Protein AF-A0AAW5PBP7-F1 (afdb_monomer_lite)

Secondary structure (DSSP, 8-state):
-----S---TT-------HHHHHHHHHHHHHHHHHHTS-SEETTEE-HHHHHHHHHHHHHHHHHHHHHHHHHHHHHHHHHHHHS--

Structure (mmCIF, N/CA/C/O backbone):
data_AF-A0AAW5PBP7-F1
#
_entry.id   AF-A0AAW5PBP7-F1
#
loop_
_atom_site.group_PDB
_atom_site.id
_atom_site.type_symbol
_atom_site.label_atom_id
_atom_site.label_alt_id
_atom_site.label_comp_id
_atom_site.label_asym_id
_atom_site.label_entity_id
_atom_site.label_seq_id
_atom_site.pdbx_PDB_ins_code
_atom_site.Cartn_x
_atom_site.Cartn_y
_atom_site.Cartn_z
_atom_site.occupancy
_atom_site.B_iso_or_equiv
_atom_site.auth_seq_id
_atom_site.auth_comp_id
_atom_site.auth_asym_id
_atom_site.auth_atom_id
_atom_site.pdbx_PDB_model_num
ATOM 1 N N . MET A 1 1 ? -2.263 20.867 -0.016 1.00 34.62 1 MET A N 1
ATOM 2 C CA . MET A 1 1 ? -3.572 20.186 -0.075 1.00 34.62 1 MET A CA 1
ATOM 3 C C . MET A 1 1 ? -3.373 18.741 0.371 1.00 34.62 1 MET A C 1
ATOM 5 O O . MET A 1 1 ? -3.151 17.872 -0.463 1.00 34.62 1 MET A O 1
ATOM 9 N N . GLY A 1 2 ? -3.282 18.520 1.686 1.00 42.12 2 GLY A N 1
ATOM 10 C CA . GLY A 1 2 ? -3.100 17.193 2.283 1.00 42.12 2 GLY A CA 1
ATOM 11 C C . GLY A 1 2 ? -4.463 16.584 2.581 1.00 42.12 2 GLY A C 1
ATOM 12 O O . GLY A 1 2 ? -5.379 17.304 2.960 1.00 42.12 2 GLY A O 1
ATOM 13 N N . ILE A 1 3 ? -4.620 15.285 2.349 1.00 43.41 3 ILE A N 1
ATOM 14 C CA . ILE A 1 3 ? -5.866 14.570 2.624 1.00 43.41 3 ILE A CA 1
ATOM 15 C C . ILE A 1 3 ? -6.000 14.505 4.154 1.00 43.41 3 ILE A C 1
ATOM 17 O O . ILE A 1 3 ? -5.407 13.644 4.790 1.00 43.41 3 ILE A O 1
ATOM 21 N N . GLU A 1 4 ? -6.711 15.465 4.750 1.00 46.94 4 GLU A N 1
ATOM 22 C CA . GLU A 1 4 ? -6.802 15.644 6.211 1.00 46.94 4 GLU A CA 1
ATOM 23 C C . GLU A 1 4 ? -7.543 14.513 6.937 1.00 46.94 4 GLU A C 1
ATOM 25 O O . GLU A 1 4 ? -7.474 14.406 8.161 1.00 46.94 4 GLU A O 1
ATOM 30 N N . SER A 1 5 ? -8.245 13.639 6.218 1.00 44.78 5 SER A N 1
ATOM 31 C CA . SER A 1 5 ? -8.843 12.452 6.818 1.00 44.78 5 SER A CA 1
ATOM 32 C C . SER A 1 5 ? -9.087 11.365 5.778 1.00 44.78 5 SER A C 1
ATOM 34 O O . SER A 1 5 ? -9.578 11.607 4.679 1.00 44.78 5 SER A O 1
ATOM 36 N N . LEU A 1 6 ? -8.720 10.141 6.141 1.00 50.91 6 LEU A N 1
ATOM 37 C CA . LEU A 1 6 ? -8.941 8.943 5.335 1.00 50.91 6 LEU A CA 1
ATOM 38 C C . LEU A 1 6 ? -10.411 8.495 5.387 1.00 50.91 6 LEU A C 1
ATOM 40 O O . LEU A 1 6 ? -10.932 7.930 4.429 1.00 50.91 6 LEU A O 1
ATOM 44 N N . VAL A 1 7 ? -11.066 8.753 6.521 1.00 47.94 7 VAL A N 1
ATOM 45 C CA . VAL A 1 7 ? -12.486 8.525 6.790 1.00 47.94 7 VAL A CA 1
ATOM 46 C C . VAL A 1 7 ? -12.890 9.545 7.8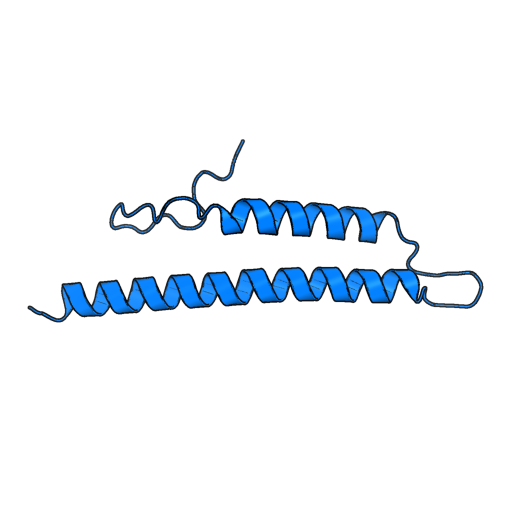57 1.00 47.94 7 VAL A C 1
ATOM 48 O O . VAL A 1 7 ? -12.281 9.579 8.924 1.00 47.94 7 VAL A O 1
ATOM 51 N N . THR A 1 8 ? -13.888 10.383 7.580 1.00 44.12 8 THR A N 1
ATOM 52 C CA . THR A 1 8 ? -14.580 11.154 8.624 1.00 44.12 8 THR A CA 1
ATOM 53 C C . THR A 1 8 ? -15.841 10.374 8.971 1.00 44.12 8 THR A C 1
ATOM 55 O O . THR A 1 8 ? -16.746 10.278 8.146 1.00 44.12 8 THR A O 1
ATOM 58 N N . LEU A 1 9 ? -15.874 9.747 10.147 1.00 50.22 9 LEU A N 1
ATOM 59 C CA . LEU A 1 9 ? -17.098 9.151 10.681 1.00 50.22 9 LEU A CA 1
ATOM 60 C C . LEU A 1 9 ? -18.043 10.270 11.130 1.00 50.22 9 LEU A C 1
ATOM 62 O O . LEU A 1 9 ? -17.603 11.281 11.679 1.00 50.22 9 LEU A O 1
ATOM 66 N N . SER A 1 10 ? -19.347 10.071 10.939 1.00 44.22 10 SER A N 1
ATOM 67 C CA . SER A 1 10 ? -20.413 10.994 11.360 1.00 44.22 10 SER A CA 1
ATOM 68 C C . SER A 1 10 ? -20.481 11.227 12.879 1.00 44.22 10 SER A C 1
ATOM 70 O O . SER A 1 10 ? -21.185 12.127 13.321 1.00 44.22 10 SER A O 1
ATOM 72 N N . THR A 1 11 ? -19.724 10.467 13.676 1.00 48.62 11 THR A N 1
ATOM 73 C CA . THR A 1 11 ? -19.594 10.595 15.137 1.00 48.62 11 THR A CA 1
ATOM 74 C C . THR A 1 11 ? -18.522 11.596 15.585 1.00 48.62 11 THR A C 1
ATOM 76 O O . THR A 1 11 ? -18.325 11.784 16.781 1.00 48.62 11 THR A O 1
ATOM 79 N N . GLY A 1 12 ? -17.793 12.234 14.661 1.00 42.53 12 GLY A N 1
ATOM 80 C CA . GLY A 1 12 ? -16.717 13.173 15.004 1.00 42.53 12 GLY A CA 1
ATOM 81 C C . GLY A 1 12 ? -15.421 12.504 15.484 1.00 42.53 12 GLY A C 1
ATOM 82 O O . GLY A 1 12 ? -14.415 13.194 15.665 1.00 42.53 12 GLY A O 1
ATOM 83 N N . GLU A 1 13 ? -15.388 11.169 15.612 1.00 42.09 13 GLU A N 1
ATOM 84 C CA . GLU A 1 13 ? -14.145 10.422 15.798 1.00 42.09 13 GLU A CA 1
ATOM 85 C C . GLU A 1 13 ? -13.323 10.477 14.508 1.00 42.09 13 GLU A C 1
ATOM 87 O O . GLU A 1 13 ? -13.411 9.637 13.609 1.00 42.09 13 GLU A O 1
ATOM 92 N N . LYS A 1 14 ? -12.458 11.489 14.439 1.00 45.12 14 LYS A N 1
ATOM 93 C CA . LYS A 1 14 ? -11.236 11.415 13.651 1.00 45.12 14 LYS A CA 1
ATOM 94 C C . LYS A 1 14 ? -10.396 10.320 14.290 1.00 45.12 14 LYS A C 1
ATOM 96 O O . LYS A 1 14 ? -9.583 10.594 15.169 1.00 45.12 14 LYS A O 1
ATOM 101 N N . ALA A 1 15 ? -10.576 9.076 13.864 1.00 50.09 15 ALA A N 1
ATOM 102 C CA . ALA A 1 15 ? -9.494 8.118 13.979 1.00 50.09 15 ALA A CA 1
ATOM 103 C C . ALA A 1 15 ? -8.322 8.749 13.226 1.00 50.09 15 ALA A C 1
ATOM 105 O O . ALA A 1 15 ? -8.343 8.823 11.995 1.00 50.09 15 ALA A O 1
ATOM 106 N N . GLY A 1 16 ? -7.423 9.384 13.985 1.00 47.66 16 GLY A N 1
ATOM 107 C CA . GLY A 1 16 ? -6.462 10.344 13.456 1.00 47.66 16 GLY A CA 1
ATOM 108 C C . GLY A 1 16 ? -5.764 9.752 12.249 1.00 47.66 16 GLY A C 1
ATOM 109 O O . GLY A 1 16 ? -5.492 8.552 12.275 1.00 47.66 16 GLY A O 1
ATOM 110 N N . ASN A 1 17 ? -5.537 10.573 11.211 1.00 53.16 17 ASN A N 1
ATOM 111 C CA . ASN A 1 17 ? -4.910 10.151 9.960 1.00 53.16 17 ASN A CA 1
ATOM 112 C C . ASN A 1 17 ? -3.786 9.170 10.290 1.00 53.16 17 ASN A C 1
ATOM 114 O O . ASN A 1 17 ? -2.773 9.592 10.866 1.00 53.16 17 ASN A O 1
ATOM 118 N N . PRO A 1 18 ? -3.994 7.859 10.079 1.00 61.78 18 PRO A N 1
ATOM 119 C CA . PRO A 1 18 ? -3.081 6.929 10.680 1.00 61.78 18 PRO A CA 1
ATOM 120 C C . PRO A 1 18 ? -1.752 7.167 9.992 1.00 61.78 18 PRO A C 1
ATOM 122 O O . PRO A 1 18 ? -1.689 7.114 8.769 1.00 61.78 18 PRO A O 1
ATOM 125 N N . ARG A 1 19 ? -0.685 7.451 10.745 1.00 63.97 19 ARG A N 1
ATOM 126 C CA . ARG A 1 19 ? 0.647 7.710 10.163 1.00 63.97 19 ARG A CA 1
ATOM 127 C C . ARG A 1 19 ? 1.076 6.605 9.186 1.00 63.97 19 ARG A C 1
ATOM 129 O O . ARG A 1 19 ? 1.884 6.832 8.292 1.00 63.97 19 ARG A O 1
ATOM 136 N N . TRP A 1 20 ? 0.509 5.405 9.336 1.00 72.25 20 TRP A N 1
ATOM 137 C CA . TRP A 1 20 ? 0.675 4.310 8.392 1.00 72.25 20 TRP A CA 1
ATOM 138 C C . TRP A 1 20 ? 0.073 4.563 7.005 1.00 72.25 20 TRP A C 1
ATOM 140 O O . TRP A 1 20 ? 0.582 4.036 6.032 1.00 72.25 20 TRP A O 1
ATOM 150 N N . PHE A 1 21 ? -0.993 5.336 6.852 1.00 73.88 21 PHE A N 1
ATOM 151 C CA . PHE A 1 21 ? -1.578 5.570 5.538 1.00 73.88 21 PHE A CA 1
ATOM 152 C C . PHE A 1 21 ? -0.740 6.520 4.691 1.00 73.88 21 PHE A C 1
ATOM 154 O O . PHE A 1 21 ? -0.499 6.224 3.524 1.00 73.88 21 PHE A O 1
ATOM 161 N N . GLU A 1 22 ? -0.244 7.611 5.275 1.00 76.31 22 GLU A N 1
ATOM 162 C CA . GLU A 1 22 ? 0.632 8.557 4.573 1.00 76.31 22 GLU A CA 1
ATOM 163 C C . GLU A 1 22 ? 1.913 7.873 4.083 1.00 76.31 22 GLU A C 1
ATOM 165 O O . GLU A 1 22 ? 2.289 8.000 2.917 1.00 76.31 22 GLU A O 1
ATOM 170 N N . ASN A 1 23 ? 2.546 7.077 4.949 1.00 81.00 23 ASN A N 1
ATOM 171 C CA . ASN A 1 23 ? 3.743 6.310 4.607 1.00 81.00 23 ASN A CA 1
ATOM 172 C C . ASN A 1 23 ? 3.482 5.306 3.472 1.00 81.00 23 ASN A C 1
ATOM 174 O O . ASN A 1 23 ? 4.298 5.150 2.556 1.00 81.00 23 ASN A O 1
ATOM 178 N N . GLU A 1 24 ? 2.328 4.644 3.495 1.00 82.44 24 GLU A N 1
ATOM 179 C CA . GLU A 1 24 ? 1.976 3.615 2.526 1.00 82.44 24 GLU A CA 1
ATOM 180 C C . GLU A 1 24 ? 1.558 4.237 1.188 1.00 82.44 24 GLU A C 1
ATOM 182 O O . GLU A 1 24 ? 1.898 3.694 0.133 1.00 82.44 24 GLU A O 1
ATOM 187 N N . GLN A 1 25 ? 0.896 5.396 1.215 1.00 83.94 25 GLN A N 1
ATOM 188 C CA . GLN A 1 25 ? 0.607 6.204 0.032 1.00 83.94 25 GLN A CA 1
ATOM 189 C C . GLN A 1 25 ? 1.883 6.749 -0.608 1.00 83.94 25 GLN A C 1
ATOM 191 O O . GLN A 1 25 ? 2.041 6.660 -1.826 1.00 83.94 25 GLN A O 1
ATOM 196 N N . GLU A 1 26 ? 2.822 7.260 0.186 1.00 87.00 26 GLU A N 1
ATOM 197 C CA . GLU A 1 26 ? 4.108 7.740 -0.316 1.00 87.00 26 GLU A CA 1
ATOM 198 C C . GLU A 1 26 ? 4.907 6.590 -0.943 1.00 87.00 26 GLU A C 1
ATOM 200 O O . GLU A 1 26 ? 5.458 6.705 -2.042 1.00 87.00 26 GLU A O 1
ATOM 205 N N . ARG A 1 27 ? 4.896 5.416 -0.304 1.00 88.25 27 ARG A N 1
ATOM 206 C CA . ARG A 1 27 ? 5.476 4.201 -0.879 1.00 88.25 27 ARG A CA 1
ATOM 207 C C . ARG A 1 27 ? 4.787 3.807 -2.185 1.00 88.25 27 ARG A C 1
ATOM 209 O O . ARG A 1 27 ? 5.479 3.475 -3.148 1.00 88.25 27 ARG A O 1
ATOM 216 N N . LEU A 1 28 ? 3.457 3.853 -2.243 1.00 90.00 28 LEU A N 1
ATOM 217 C CA . LEU A 1 28 ? 2.702 3.562 -3.458 1.00 90.00 28 LEU A CA 1
ATOM 218 C C . LEU A 1 28 ? 3.089 4.521 -4.588 1.00 90.00 28 LEU A C 1
ATOM 220 O O . LEU A 1 28 ? 3.400 4.068 -5.690 1.00 90.00 28 LEU A O 1
ATOM 224 N N . ARG A 1 29 ? 3.150 5.823 -4.299 1.00 89.50 29 ARG A N 1
ATOM 225 C CA . ARG A 1 29 ? 3.549 6.865 -5.250 1.00 89.50 29 ARG A CA 1
ATOM 226 C C . ARG A 1 29 ? 4.945 6.604 -5.809 1.00 89.50 29 ARG A C 1
ATOM 228 O O . ARG A 1 29 ? 5.130 6.621 -7.026 1.00 89.50 29 ARG A O 1
ATOM 235 N N . ARG A 1 30 ? 5.919 6.292 -4.948 1.00 92.19 30 ARG A N 1
ATOM 236 C CA . ARG A 1 30 ? 7.291 5.953 -5.368 1.00 92.19 30 ARG A CA 1
ATOM 237 C C . ARG A 1 30 ? 7.325 4.724 -6.271 1.00 92.19 30 ARG A C 1
ATOM 239 O O . ARG A 1 30 ? 8.002 4.731 -7.298 1.00 92.19 30 ARG A O 1
ATOM 246 N N . GLU A 1 31 ? 6.605 3.664 -5.914 1.00 91.88 31 GLU A N 1
ATOM 247 C CA . GLU A 1 31 ? 6.583 2.430 -6.705 1.00 91.88 31 GLU A CA 1
ATOM 248 C C . GLU A 1 31 ? 5.838 2.602 -8.041 1.00 91.88 31 GLU A C 1
ATOM 250 O O . GLU A 1 31 ? 6.261 2.022 -9.046 1.00 91.88 31 GLU A O 1
ATOM 255 N N . GLN A 1 32 ? 4.797 3.439 -8.093 1.00 90.50 32 GLN A N 1
ATOM 256 C CA . GLN A 1 32 ? 4.125 3.828 -9.336 1.00 90.50 32 GLN A CA 1
ATOM 257 C C . GLN A 1 32 ? 5.023 4.694 -10.227 1.00 90.50 32 GLN A C 1
ATOM 259 O O . GLN A 1 32 ? 5.103 4.449 -11.429 1.00 90.50 32 GLN A O 1
ATOM 264 N N . GLN A 1 33 ? 5.772 5.644 -9.661 1.00 93.31 33 GLN A N 1
ATOM 265 C CA . GLN A 1 33 ? 6.718 6.455 -10.430 1.00 93.31 33 GLN A CA 1
ATOM 266 C C . GLN A 1 33 ? 7.836 5.590 -11.030 1.00 93.31 33 GLN A C 1
ATOM 268 O O . GLN A 1 33 ? 8.178 5.737 -12.204 1.00 93.31 33 GLN A O 1
ATOM 273 N N . LYS A 1 34 ? 8.362 4.625 -10.262 1.00 91.50 34 LYS A N 1
ATOM 274 C CA . LYS A 1 34 ? 9.306 3.616 -10.772 1.00 91.50 34 LYS A CA 1
ATOM 275 C C . LYS A 1 34 ? 8.694 2.759 -11.882 1.00 91.50 34 LYS A C 1
ATOM 277 O O . LYS A 1 34 ? 9.399 2.421 -12.826 1.00 91.50 34 LYS A O 1
ATOM 282 N N . LEU A 1 35 ? 7.414 2.394 -11.775 1.00 91.38 35 LEU A N 1
ATOM 283 C CA . LEU A 1 35 ? 6.708 1.634 -12.812 1.00 91.38 35 LEU A CA 1
ATOM 284 C C . LEU A 1 35 ? 6.547 2.449 -14.097 1.00 91.38 35 LEU A C 1
ATOM 286 O O . LEU A 1 35 ? 6.782 1.916 -15.175 1.00 91.38 35 LEU A O 1
ATOM 290 N N . SER A 1 36 ? 6.190 3.729 -13.978 1.00 89.69 36 SER A N 1
ATOM 291 C CA . SER A 1 36 ? 6.001 4.634 -15.117 1.00 89.69 36 SER A CA 1
ATOM 292 C C . SER A 1 36 ? 7.290 4.887 -15.896 1.00 89.69 36 SER A C 1
ATOM 294 O O . SER A 1 36 ? 7.231 5.121 -17.096 1.00 89.69 36 SER A O 1
ATOM 296 N N . ARG A 1 37 ? 8.445 4.849 -15.221 1.00 89.88 37 ARG A N 1
ATOM 297 C CA . ARG A 1 37 ? 9.767 5.003 -15.849 1.00 89.88 37 ARG A CA 1
ATOM 298 C C . ARG A 1 37 ? 10.289 3.717 -16.497 1.00 89.88 37 ARG A C 1
ATOM 300 O O . ARG A 1 37 ? 11.323 3.755 -17.150 1.00 89.88 37 ARG A O 1
ATOM 307 N N . LYS A 1 38 ? 9.637 2.570 -16.276 1.00 88.50 38 LYS A N 1
ATOM 308 C CA . LYS A 1 38 ? 10.041 1.286 -16.863 1.00 88.50 38 LYS A CA 1
ATOM 309 C C . LYS A 1 38 ? 9.284 1.045 -18.161 1.00 88.50 38 LYS A C 1
ATOM 311 O O . LYS A 1 38 ? 8.060 1.150 -18.200 1.00 88.50 38 LYS A O 1
ATOM 316 N N . GLU A 1 39 ? 10.006 0.632 -19.192 1.00 86.44 39 GLU A N 1
ATOM 317 C CA . GLU A 1 39 ? 9.407 0.256 -20.468 1.00 86.44 39 GLU A CA 1
ATOM 318 C C . GLU A 1 39 ? 8.610 -1.041 -20.341 1.00 86.44 39 GLU A C 1
ATOM 320 O O . GLU A 1 39 ? 9.085 -2.029 -19.781 1.00 86.44 39 GLU A O 1
ATOM 325 N N . LYS A 1 40 ? 7.383 -1.037 -20.873 1.00 83.00 40 LYS A N 1
ATOM 326 C CA . LYS A 1 40 ? 6.484 -2.203 -20.880 1.00 83.00 40 LYS A CA 1
ATOM 327 C C . LYS A 1 40 ? 6.972 -3.315 -21.810 1.00 83.00 40 LYS A C 1
ATOM 329 O O . LYS A 1 40 ? 6.690 -4.485 -21.557 1.00 83.00 40 LYS A O 1
ATOM 334 N N . LYS A 1 41 ? 7.688 -2.955 -22.872 1.00 83.12 41 LYS A N 1
ATOM 335 C CA . LYS A 1 41 ? 8.265 -3.864 -23.864 1.00 83.12 41 LYS A CA 1
ATOM 336 C C . LYS A 1 41 ? 9.767 -3.608 -23.938 1.00 83.12 41 LYS A C 1
ATOM 338 O O . LYS A 1 41 ? 10.172 -2.458 -23.851 1.00 83.12 41 L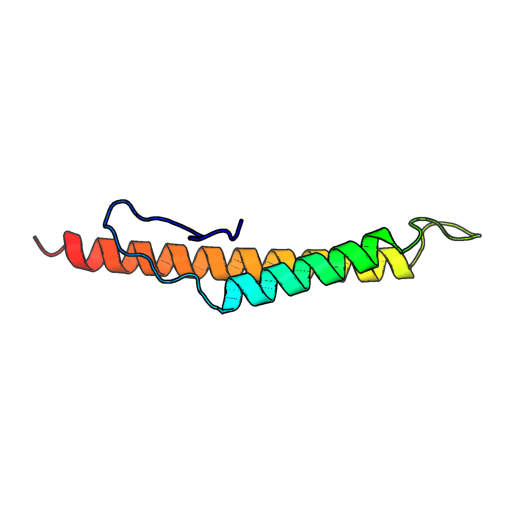YS A O 1
ATOM 343 N N . GLY A 1 42 ? 10.550 -4.674 -24.026 1.00 79.69 42 GLY A N 1
ATOM 344 C CA . GLY A 1 42 ? 11.964 -4.638 -24.382 1.00 79.69 42 GLY A CA 1
ATOM 345 C C . GLY A 1 42 ? 12.177 -5.079 -25.837 1.00 79.69 42 GLY A C 1
ATOM 346 O O . GLY A 1 42 ? 11.192 -5.236 -26.563 1.00 79.69 42 GLY A O 1
ATOM 347 N N . PRO A 1 43 ? 13.438 -5.317 -26.244 1.00 76.94 43 PRO A N 1
ATOM 348 C CA . PRO A 1 43 ? 13.808 -5.669 -27.620 1.00 76.94 43 PRO A CA 1
ATOM 349 C C . PRO A 1 43 ? 13.067 -6.899 -28.164 1.00 76.94 43 PRO A C 1
ATOM 351 O O . PRO A 1 43 ? 12.594 -6.877 -29.294 1.00 76.94 43 PRO A O 1
ATOM 354 N N . ASP A 1 44 ? 12.881 -7.921 -27.322 1.00 81.38 44 ASP A N 1
ATOM 355 C CA . ASP A 1 44 ? 12.378 -9.239 -27.738 1.00 81.38 44 ASP A CA 1
ATOM 356 C C . ASP A 1 44 ? 10.984 -9.583 -27.176 1.00 81.38 44 ASP A C 1
ATOM 358 O O . ASP A 1 44 ? 10.563 -10.739 -27.199 1.00 81.38 44 ASP A O 1
ATOM 362 N N . GLY A 1 45 ? 10.246 -8.609 -26.623 1.00 81.31 45 GLY A N 1
ATOM 363 C CA . GLY A 1 45 ? 8.908 -8.854 -26.064 1.00 81.31 45 GLY A CA 1
ATOM 364 C C . GLY A 1 45 ? 8.595 -8.085 -24.775 1.00 81.31 45 GLY A C 1
ATOM 365 O O . GLY A 1 45 ? 9.155 -7.015 -24.536 1.00 81.31 45 GLY A O 1
ATOM 366 N N . PRO A 1 46 ? 7.651 -8.552 -23.934 1.00 82.44 46 PRO A N 1
ATOM 367 C CA . PRO A 1 46 ? 7.288 -7.862 -22.698 1.00 82.44 46 PRO A CA 1
ATOM 368 C C . PRO A 1 46 ? 8.465 -7.792 -21.718 1.00 82.44 46 PRO A C 1
ATOM 370 O O . PRO A 1 46 ? 9.192 -8.756 -21.492 1.00 82.44 46 PRO A O 1
ATOM 373 N N . SER A 1 47 ? 8.648 -6.627 -21.099 1.00 88.50 47 SER A N 1
ATOM 374 C CA . SER A 1 47 ? 9.749 -6.402 -20.166 1.00 88.50 47 SER A CA 1
ATOM 375 C C . SER A 1 47 ? 9.493 -7.097 -18.827 1.00 88.50 47 SER A C 1
ATOM 377 O O . SER A 1 47 ? 8.638 -6.682 -18.036 1.00 88.50 47 SER A O 1
ATOM 379 N N . ASN A 1 48 ? 10.316 -8.098 -18.510 1.00 87.94 48 ASN A N 1
ATOM 380 C CA . ASN A 1 48 ? 10.304 -8.782 -17.211 1.00 87.94 48 ASN A CA 1
ATOM 381 C C . ASN A 1 48 ? 10.517 -7.812 -16.033 1.00 87.94 48 ASN A C 1
ATOM 383 O O . ASN A 1 48 ? 9.965 -7.985 -14.943 1.00 87.94 48 ASN A O 1
ATOM 387 N N . ASN A 1 49 ? 11.300 -6.750 -16.241 1.00 87.12 49 ASN A N 1
ATOM 388 C CA . ASN A 1 49 ? 11.564 -5.735 -15.223 1.00 87.12 49 ASN A CA 1
ATOM 389 C C . ASN A 1 49 ? 10.336 -4.871 -14.923 1.00 87.12 49 ASN A C 1
ATOM 391 O O . ASN A 1 49 ? 10.135 -4.479 -13.767 1.00 87.12 49 ASN A O 1
ATOM 395 N N . TRP A 1 50 ? 9.522 -4.579 -15.938 1.00 90.81 50 TRP A N 1
ATOM 396 C CA . TRP A 1 50 ? 8.250 -3.888 -15.761 1.00 90.81 50 TRP A CA 1
ATOM 397 C C . TRP A 1 50 ? 7.240 -4.771 -15.030 1.00 90.81 50 TRP A C 1
ATOM 399 O O . TRP A 1 50 ? 6.616 -4.320 -14.069 1.00 90.81 50 TRP A O 1
ATOM 409 N N . GLU A 1 51 ? 7.142 -6.050 -15.394 1.00 90.94 51 GLU A N 1
ATOM 410 C CA . GLU A 1 51 ? 6.206 -6.976 -14.751 1.00 90.94 51 GLU A CA 1
ATOM 411 C C . GLU A 1 51 ? 6.522 -7.176 -13.258 1.00 90.94 51 GLU A C 1
ATOM 413 O O . GLU A 1 51 ? 5.631 -7.110 -12.404 1.00 90.94 51 GLU A O 1
ATOM 418 N N . ARG A 1 52 ? 7.808 -7.326 -12.906 1.00 91.50 52 ARG A N 1
ATOM 419 C CA . ARG A 1 52 ? 8.259 -7.379 -11.504 1.00 91.50 52 ARG A CA 1
ATOM 420 C C . ARG A 1 52 ? 7.858 -6.122 -10.730 1.00 91.50 52 ARG A C 1
ATOM 422 O O . ARG A 1 52 ? 7.414 -6.224 -9.586 1.00 91.50 52 ARG A O 1
ATOM 429 N N . GLN A 1 53 ? 7.983 -4.945 -11.343 1.00 92.75 53 GLN A N 1
ATOM 430 C CA . GLN A 1 53 ? 7.587 -3.683 -10.719 1.00 92.75 53 GLN A CA 1
ATOM 431 C C . GLN A 1 53 ? 6.063 -3.576 -10.571 1.00 92.75 53 GLN A C 1
ATOM 433 O O . GLN A 1 53 ? 5.580 -3.155 -9.521 1.00 92.75 53 GLN A O 1
ATOM 438 N N . ARG A 1 54 ? 5.292 -4.028 -11.565 1.00 93.06 54 ARG A N 1
ATOM 439 C CA . ARG A 1 54 ? 3.825 -4.071 -11.500 1.00 93.06 54 ARG A CA 1
ATOM 440 C C . ARG A 1 54 ? 3.349 -4.948 -10.339 1.00 93.06 54 ARG A C 1
ATOM 442 O O . ARG A 1 54 ? 2.467 -4.540 -9.588 1.00 93.06 54 ARG A O 1
ATOM 449 N N . LYS A 1 55 ? 3.982 -6.110 -10.132 1.00 94.50 55 LYS A N 1
ATOM 450 C CA . LYS A 1 55 ? 3.710 -6.991 -8.980 1.00 94.50 55 LYS A CA 1
ATOM 451 C C . LYS A 1 55 ? 4.015 -6.304 -7.641 1.00 94.50 55 LYS A C 1
ATOM 453 O O . LYS A 1 55 ? 3.277 -6.498 -6.680 1.00 94.50 55 LYS A O 1
ATOM 458 N N . ARG A 1 56 ? 5.062 -5.470 -7.558 1.00 92.69 56 ARG A N 1
ATOM 459 C CA . ARG A 1 56 ? 5.364 -4.678 -6.346 1.00 92.69 56 ARG A CA 1
ATOM 460 C C . ARG A 1 56 ? 4.278 -3.647 -6.051 1.00 92.69 56 ARG A C 1
ATOM 462 O O . ARG A 1 56 ? 3.845 -3.562 -4.907 1.00 92.69 56 ARG A O 1
ATOM 469 N N . VAL A 1 57 ? 3.808 -2.926 -7.070 1.00 92.75 57 VAL A N 1
ATOM 470 C CA . VAL A 1 57 ? 2.691 -1.974 -6.937 1.00 92.75 57 VAL A CA 1
ATOM 471 C C . VAL A 1 57 ? 1.426 -2.688 -6.448 1.00 92.75 57 VAL A C 1
ATOM 473 O O . VAL A 1 57 ? 0.813 -2.240 -5.482 1.00 92.75 57 VAL A O 1
ATOM 476 N N . ALA A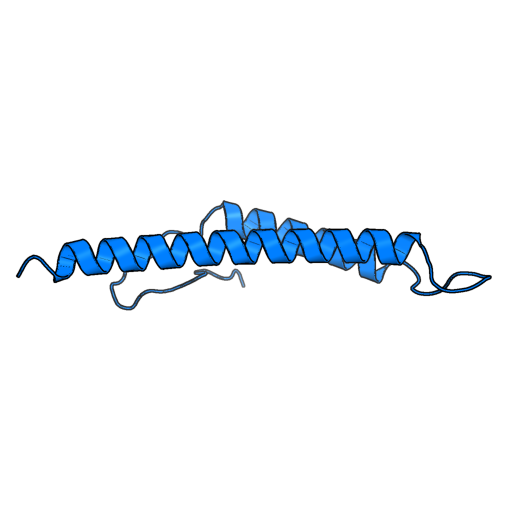 1 58 ? 1.088 -3.845 -7.027 1.00 93.25 58 ALA A N 1
ATOM 477 C CA . ALA A 1 58 ? -0.065 -4.643 -6.599 1.00 93.25 58 ALA A CA 1
ATOM 478 C C . ALA A 1 58 ? 0.020 -5.073 -5.121 1.00 93.25 58 ALA A C 1
ATOM 480 O O . ALA A 1 58 ? -0.953 -4.934 -4.385 1.00 93.25 58 ALA A O 1
ATOM 481 N N . LYS A 1 59 ? 1.199 -5.505 -4.652 1.00 93.00 59 LYS A N 1
ATOM 482 C CA . LYS A 1 59 ? 1.414 -5.854 -3.235 1.00 93.00 59 LYS A CA 1
ATOM 483 C C . LYS A 1 59 ? 1.206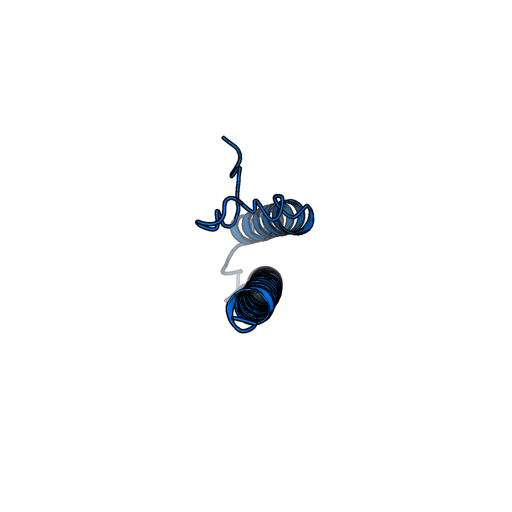 -4.668 -2.289 1.00 93.00 59 LYS A C 1
ATOM 485 O O . LYS A 1 59 ? 0.728 -4.858 -1.175 1.00 93.00 59 LYS A O 1
ATOM 490 N N . VAL A 1 60 ? 1.586 -3.456 -2.700 1.00 89.75 60 VAL A N 1
ATOM 491 C CA . VAL A 1 60 ? 1.344 -2.247 -1.895 1.00 89.75 60 VAL A CA 1
ATOM 492 C C . VAL A 1 60 ? -0.152 -1.937 -1.838 1.00 89.75 60 VAL A C 1
ATOM 494 O O . VAL A 1 60 ? -0.659 -1.664 -0.755 1.00 89.75 60 VAL A O 1
ATOM 497 N N . HIS A 1 61 ? -0.868 -2.058 -2.960 1.00 88.44 61 HIS A N 1
ATOM 498 C CA . HIS A 1 61 ? -2.325 -1.900 -2.980 1.00 88.44 61 HIS A CA 1
ATOM 499 C C . HIS A 1 61 ? -3.041 -2.897 -2.065 1.00 88.44 61 HIS A C 1
ATOM 501 O O . HIS A 1 61 ? -3.881 -2.468 -1.279 1.00 88.44 61 HIS A O 1
ATOM 507 N N . GLN A 1 62 ? -2.674 -4.184 -2.109 1.00 90.25 62 GLN A N 1
ATOM 508 C CA . GLN A 1 62 ? -3.252 -5.194 -1.212 1.00 90.25 62 GLN A CA 1
ATOM 509 C C . GLN A 1 62 ? -3.053 -4.816 0.258 1.00 90.25 62 GLN A C 1
ATOM 511 O O . GLN A 1 62 ? -4.019 -4.738 1.002 1.00 90.25 62 GLN A O 1
ATOM 516 N N . ARG A 1 63 ? -1.830 -4.446 0.660 1.00 87.19 63 ARG A N 1
ATOM 517 C CA . ARG A 1 63 ? -1.555 -4.038 2.049 1.00 87.19 63 ARG A CA 1
ATOM 518 C C . ARG A 1 63 ? -2.393 -2.847 2.513 1.00 87.19 63 ARG A C 1
ATOM 520 O O . ARG A 1 63 ? -2.803 -2.811 3.669 1.00 87.19 63 ARG A O 1
ATOM 527 N N . ILE A 1 64 ? -2.611 -1.860 1.643 1.00 85.19 64 ILE A N 1
ATOM 528 C CA . ILE A 1 64 ? -3.461 -0.703 1.957 1.00 85.19 64 ILE A CA 1
ATOM 529 C C . ILE A 1 64 ? -4.918 -1.148 2.119 1.00 85.19 64 ILE A C 1
ATOM 531 O O . ILE A 1 64 ? -5.590 -0.699 3.045 1.00 85.19 64 ILE A O 1
ATOM 535 N N . GLN A 1 65 ? -5.398 -2.026 1.237 1.00 84.88 65 GLN A N 1
ATOM 536 C CA . GLN A 1 65 ? -6.757 -2.555 1.285 1.00 84.88 65 GLN A CA 1
ATOM 537 C C . GLN A 1 65 ? -7.008 -3.372 2.556 1.00 84.88 65 GLN A C 1
ATOM 539 O O . GLN A 1 65 ? -8.002 -3.119 3.231 1.00 84.88 65 GLN A O 1
ATOM 544 N N . ASP A 1 66 ? -6.090 -4.273 2.912 1.00 85.94 66 ASP A N 1
ATOM 545 C CA . ASP A 1 66 ? -6.187 -5.111 4.111 1.00 85.94 66 ASP A CA 1
ATOM 546 C C . ASP A 1 66 ? -6.262 -4.240 5.371 1.00 85.94 66 ASP A C 1
ATOM 548 O O . ASP A 1 66 ? -7.196 -4.346 6.158 1.00 85.94 66 ASP A O 1
ATOM 552 N N . ARG A 1 67 ? -5.356 -3.263 5.508 1.00 81.81 67 ARG A N 1
ATOM 553 C CA . ARG A 1 67 ? -5.365 -2.346 6.660 1.00 81.81 67 ARG A CA 1
ATOM 554 C C . ARG A 1 67 ? -6.604 -1.467 6.724 1.00 81.81 67 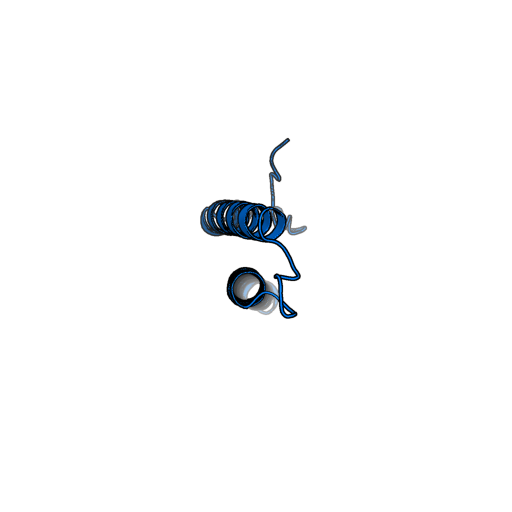ARG A C 1
ATOM 556 O O . ARG A 1 67 ? -7.076 -1.151 7.813 1.00 81.81 67 ARG A O 1
ATOM 563 N N . ARG A 1 68 ? -7.123 -1.043 5.569 1.00 82.50 68 ARG A N 1
ATOM 564 C CA . ARG A 1 68 ? -8.373 -0.282 5.505 1.00 82.50 68 ARG A CA 1
ATOM 565 C C . ARG A 1 68 ? -9.550 -1.139 5.968 1.00 82.50 68 ARG A C 1
ATOM 567 O O . ARG A 1 68 ? -10.406 -0.623 6.677 1.00 82.50 68 ARG A O 1
ATOM 574 N N . LYS A 1 69 ? -9.580 -2.416 5.585 1.00 84.19 69 LYS A N 1
ATOM 575 C CA . LYS A 1 69 ? -10.607 -3.369 6.006 1.00 84.19 69 LYS A CA 1
ATOM 576 C C . LYS A 1 69 ? -10.550 -3.610 7.516 1.00 84.19 69 LYS A C 1
ATOM 578 O O . LYS A 1 69 ? -11.552 -3.365 8.175 1.00 84.19 69 LYS A O 1
ATOM 583 N N . ASP A 1 70 ? -9.379 -3.943 8.060 1.00 82.94 70 ASP A N 1
ATOM 584 C CA . ASP A 1 70 ? -9.183 -4.141 9.506 1.00 82.94 70 ASP A CA 1
ATOM 585 C C . ASP A 1 70 ? -9.623 -2.916 10.316 1.00 82.94 70 ASP A C 1
ATOM 587 O O . ASP A 1 70 ? -10.200 -3.023 11.397 1.00 82.94 70 ASP A O 1
ATOM 591 N N . PHE A 1 71 ? -9.314 -1.725 9.802 1.00 79.12 71 PHE A N 1
ATOM 592 C CA . PHE A 1 71 ? -9.693 -0.474 10.436 1.00 79.12 71 PHE A CA 1
ATOM 593 C C . PHE A 1 71 ? -11.217 -0.286 10.457 1.00 79.12 71 PHE A C 1
ATOM 595 O O . PHE A 1 71 ? -11.766 0.051 11.502 1.00 79.12 71 PHE A O 1
ATOM 602 N N . ILE A 1 72 ? -11.899 -0.541 9.336 1.00 80.31 72 ILE A N 1
ATOM 603 C CA . ILE A 1 72 ? -13.365 -0.475 9.255 1.00 80.31 72 ILE A CA 1
ATOM 604 C C . ILE A 1 72 ? -14.005 -1.504 10.188 1.00 80.31 72 ILE A C 1
ATOM 606 O O . ILE A 1 72 ? -14.906 -1.148 10.937 1.00 80.31 72 ILE A O 1
ATOM 610 N N . GLU A 1 73 ? -13.523 -2.747 10.193 1.00 83.44 73 GLU A N 1
ATOM 611 C CA . GLU A 1 73 ? -14.066 -3.802 11.055 1.00 83.44 73 GLU A CA 1
ATOM 612 C C . GLU A 1 73 ? -13.954 -3.425 12.534 1.00 83.44 73 GLU A C 1
ATOM 614 O O . GLU A 1 73 ? -14.951 -3.466 13.248 1.00 83.44 73 GLU A O 1
ATOM 619 N N . LYS A 1 74 ? -12.788 -2.937 12.980 1.00 81.06 74 LYS A N 1
ATOM 620 C CA . LYS A 1 74 ? -12.598 -2.459 14.361 1.00 81.06 74 LYS A CA 1
ATOM 621 C C . LYS A 1 74 ? -13.520 -1.299 14.723 1.00 81.06 74 LYS A C 1
ATOM 623 O O . LYS A 1 74 ? -14.011 -1.243 15.848 1.00 81.06 74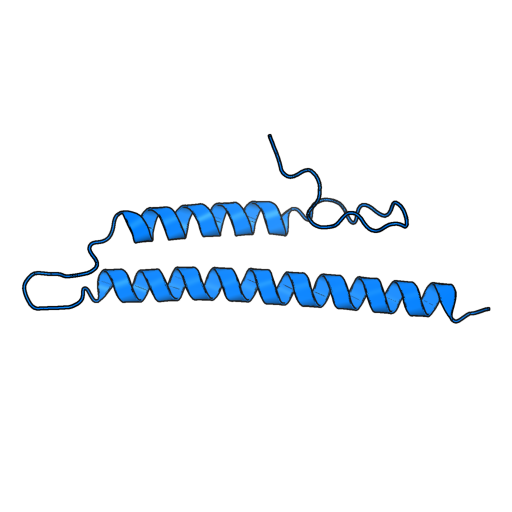 LYS A O 1
ATOM 628 N N . LEU A 1 75 ? -13.743 -0.370 13.793 1.00 77.88 75 LEU A N 1
ATOM 629 C CA . LEU A 1 75 ? -14.684 0.729 14.000 1.00 77.88 75 LEU A CA 1
ATOM 630 C C . LEU A 1 75 ? -16.113 0.215 14.154 1.00 77.88 75 LEU A C 1
ATOM 632 O O . LEU A 1 75 ? -16.803 0.631 15.078 1.00 77.88 75 LEU A O 1
ATOM 636 N N . THR A 1 76 ? -16.551 -0.684 13.271 1.00 77.19 76 THR A N 1
ATOM 637 C CA . THR A 1 76 ? -17.894 -1.262 13.327 1.00 77.19 76 THR A CA 1
ATOM 638 C C . THR A 1 76 ? -18.092 -2.066 14.607 1.00 77.19 76 THR A C 1
ATOM 640 O O . THR A 1 76 ? -19.100 -1.859 15.269 1.00 77.19 76 THR A O 1
ATOM 643 N N . THR A 1 77 ? -17.129 -2.903 15.010 1.00 82.06 77 THR A N 1
ATOM 644 C CA . THR A 1 77 ? -17.185 -3.644 16.281 1.00 82.06 77 THR A CA 1
ATOM 645 C C . THR A 1 77 ? -17.327 -2.698 17.469 1.00 82.06 77 THR A C 1
ATOM 647 O O . THR A 1 77 ? -18.240 -2.867 18.267 1.00 82.06 77 THR A O 1
ATOM 650 N N . ARG A 1 78 ? -16.502 -1.645 17.544 1.00 79.62 78 ARG A N 1
ATOM 651 C CA . ARG A 1 78 ? -16.591 -0.652 18.623 1.00 79.62 78 ARG A CA 1
ATOM 652 C C . ARG A 1 78 ? -17.915 0.112 18.610 1.00 79.62 78 ARG A C 1
ATOM 654 O O . ARG A 1 78 ? -18.402 0.506 19.664 1.00 79.62 78 ARG A O 1
ATOM 661 N N . LEU A 1 79 ? -18.482 0.377 17.434 1.00 76.56 79 LEU A N 1
ATOM 662 C CA . LEU A 1 79 ? -19.786 1.024 17.323 1.00 76.56 79 LEU A CA 1
ATOM 663 C C . LEU A 1 79 ? -20.876 0.087 17.859 1.00 76.56 79 LEU A C 1
ATOM 665 O O . LEU A 1 79 ? -21.630 0.481 18.734 1.00 76.56 79 LEU A O 1
ATOM 669 N N . VAL A 1 80 ? -20.913 -1.166 17.402 1.00 79.69 80 VAL A N 1
ATOM 670 C CA . VAL A 1 80 ? -21.880 -2.161 17.886 1.00 79.69 80 VAL A CA 1
ATOM 671 C C . VAL A 1 80 ? -21.767 -2.318 19.404 1.00 79.69 80 VAL A C 1
ATOM 673 O O . VAL A 1 80 ? -22.745 -2.090 20.094 1.00 79.69 80 VAL A O 1
ATOM 676 N N . GLU A 1 81 ? -20.577 -2.544 19.960 1.00 76.94 81 GLU A N 1
ATOM 677 C CA . GLU A 1 81 ? -20.394 -2.680 21.417 1.00 76.94 81 GLU A CA 1
ATOM 678 C C . GLU A 1 81 ? -20.870 -1.465 22.234 1.00 76.94 81 GLU A C 1
ATOM 680 O O . GLU A 1 81 ? -21.322 -1.633 23.361 1.00 76.94 81 GLU A O 1
ATOM 685 N N . ASN A 1 82 ? -20.781 -0.241 21.700 1.00 69.81 82 ASN A N 1
ATOM 686 C CA . ASN A 1 82 ? -21.220 0.961 22.420 1.00 69.81 82 ASN A CA 1
ATOM 687 C C . ASN A 1 82 ? -22.721 1.253 22.279 1.00 69.81 82 ASN A C 1
ATOM 689 O O . ASN A 1 82 ? -23.287 1.911 23.148 1.00 69.81 82 ASN A O 1
ATOM 693 N N . PHE A 1 83 ? -23.349 0.831 21.180 1.00 64.94 83 PHE A N 1
ATOM 694 C CA . PHE A 1 83 ? -24.754 1.134 20.882 1.00 64.94 83 PHE A CA 1
ATOM 695 C C . PHE A 1 83 ? -25.703 -0.056 21.125 1.00 64.94 83 PHE A C 1
ATOM 697 O O . PHE A 1 83 ? -26.909 0.157 21.158 1.00 64.94 83 PHE A O 1
ATOM 704 N N . ASP A 1 84 ? -25.178 -1.268 21.328 1.00 55.81 84 ASP A N 1
ATOM 705 C CA . ASP A 1 84 ? -25.934 -2.506 21.605 1.00 55.81 84 ASP A CA 1
ATOM 706 C C . ASP A 1 84 ? -26.086 -2.783 23.124 1.00 55.81 84 ASP A C 1
ATOM 708 O O . ASP A 1 84 ? -26.666 -3.784 23.530 1.00 55.81 84 ASP A O 1
ATOM 712 N N . VAL A 1 85 ? -25.583 -1.886 23.991 1.00 53.22 85 VAL A N 1
ATOM 713 C CA . VAL A 1 85 ? -25.762 -1.921 25.465 1.00 53.22 85 VAL A CA 1
ATOM 714 C C . VAL A 1 85 ? -26.851 -0.926 25.913 1.00 53.22 85 VAL A C 1
ATOM 716 O O . VAL A 1 85 ? -26.703 -0.231 26.917 1.00 53.22 85 VAL A O 1
ATOM 719 N N . ILE A 1 86 ? -27.950 -0.826 25.158 1.00 45.47 86 ILE A N 1
ATOM 720 C CA . ILE A 1 86 ? -29.168 -0.097 25.566 1.00 45.47 86 ILE A CA 1
ATOM 721 C C . ILE A 1 86 ? -30.324 -1.081 25.715 1.00 45.47 86 ILE A C 1
ATOM 723 O O . ILE A 1 86 ? -30.560 -1.852 24.762 1.00 45.47 86 ILE A O 1
#

pLDDT: mean 75.55, std 17.32, range [34.62, 94.5]

Foldseek 3Di:
DDPQAPDCDPVRPRPGRPPVVVVLVVVLVVLVVVLVPDDQADPPGGDPVNVVSVVVSVVSVVVNVVVVVVVVVVVVVVVCVVPVPD

InterPro domains:
  IPR001959 Probable transposase, IS891/IS1136/IS1341 [PF01385] (1-83)

Organism: NCBI:txid146919

Radius of gyration: 18.64 Å; chains: 1; bounding box: 43×29×53 Å

Sequence (86 aa):
MGIESLVTLSTGEKAGNPRWFENEQERLRREQQKLSRKEKKGPDGPSNNWERQRKRVAKVHQRIQDRRKDFIEKLTTRLVENFDVI